Protein AF-A0A2V5NYY2-F1 (afdb_monomer_lite)

Sequence (58 aa):
MTEPKTGELMEKIVSLCKRRGFIFQSSEIYGGLNGFWDYGPLGAELKRNIKENWWRSM

Radius of gyration: 14.7 Å; chains: 1; bounding box: 41×23×38 Å

pLDDT: mean 90.79, std 9.27, range [54.12, 97.88]

Foldseek 3Di:
DDDDDPVVVVVVVVVCCVVVQAKDFPPVVVVGDPPDIDGGPVNVVVVVVVVVVVVVVD

Structure (mmCIF, N/CA/C/O backbone):
data_AF-A0A2V5NYY2-F1
#
_entry.id   AF-A0A2V5NYY2-F1
#
loop_
_atom_site.group_PDB
_atom_site.id
_atom_site.type_symbol
_atom_site.label_atom_id
_atom_site.label_alt_id
_atom_site.label_comp_id
_atom_site.label_asym_id
_atom_site.label_entity_id
_atom_site.label_seq_id
_atom_site.pdbx_PDB_ins_code
_atom_site.Cartn_x
_atom_site.Cartn_y
_atom_site.Cartn_z
_atom_site.occupancy
_atom_site.B_iso_or_equiv
_atom_site.auth_seq_id
_atom_site.auth_comp_id
_atom_site.auth_asym_id
_atom_site.auth_atom_id
_atom_site.pdbx_PDB_model_num
ATOM 1 N N . MET A 1 1 ? -29.864 9.730 -18.068 1.00 54.12 1 MET A N 1
ATOM 2 C CA . MET A 1 1 ? -28.735 9.001 -17.451 1.00 54.12 1 MET A CA 1
ATOM 3 C C . MET A 1 1 ? -27.821 10.050 -16.850 1.00 54.12 1 MET A C 1
ATOM 5 O O . MET A 1 1 ? -27.206 10.788 -17.600 1.00 54.12 1 MET A O 1
ATOM 9 N N . THR A 1 2 ? -27.852 10.232 -15.533 1.00 63.97 2 THR A N 1
ATOM 10 C CA . THR A 1 2 ? -26.985 11.197 -14.841 1.00 63.97 2 THR A CA 1
ATOM 11 C C . THR A 1 2 ? -25.553 10.677 -14.870 1.00 63.97 2 THR A C 1
ATOM 13 O O . THR A 1 2 ? -25.318 9.545 -14.443 1.00 63.97 2 THR A O 1
ATOM 16 N N . GLU A 1 3 ? -24.615 11.465 -15.389 1.00 68.06 3 GLU A N 1
ATOM 17 C CA . GLU A 1 3 ? -23.194 11.120 -15.342 1.00 68.06 3 GLU A CA 1
ATOM 18 C C . GLU A 1 3 ? -22.757 10.936 -13.880 1.00 68.06 3 GLU A C 1
ATOM 20 O O . GLU A 1 3 ? -23.109 11.759 -13.026 1.00 68.06 3 GLU A O 1
ATOM 25 N N . PRO A 1 4 ? -22.046 9.845 -13.550 1.00 66.56 4 PRO A N 1
ATOM 26 C CA . PRO A 1 4 ? -21.565 9.642 -12.195 1.00 66.56 4 PRO A CA 1
ATOM 27 C C . PRO A 1 4 ? -20.554 10.738 -11.861 1.00 66.56 4 PRO A C 1
ATOM 29 O O . PRO A 1 4 ? -19.624 10.999 -12.625 1.00 66.56 4 PRO A O 1
ATOM 32 N N . LYS A 1 5 ? -20.712 11.366 -10.695 1.00 78.94 5 LYS A N 1
ATOM 33 C CA . LYS A 1 5 ? -19.723 12.319 -10.187 1.00 78.94 5 LYS A CA 1
ATOM 34 C C . LYS A 1 5 ? -18.390 11.586 -10.021 1.00 78.94 5 LYS A C 1
ATOM 36 O O . LYS A 1 5 ? -18.354 10.504 -9.441 1.00 78.94 5 LYS A O 1
ATOM 41 N N . THR A 1 6 ? -17.288 12.178 -10.480 1.00 80.75 6 THR A N 1
ATOM 42 C CA . THR A 1 6 ? -15.941 11.573 -10.438 1.00 80.75 6 THR A CA 1
ATOM 43 C C . THR A 1 6 ? -15.561 11.030 -9.052 1.00 80.75 6 THR A C 1
ATOM 45 O O . THR A 1 6 ? -14.919 9.986 -8.956 1.00 80.75 6 THR A O 1
ATOM 48 N N . GLY A 1 7 ? -16.013 11.686 -7.976 1.00 82.94 7 GLY A N 1
ATOM 49 C CA . GLY A 1 7 ? -15.815 11.215 -6.599 1.00 82.94 7 GLY A CA 1
ATOM 50 C C . GLY A 1 7 ? -16.470 9.859 -6.312 1.00 82.94 7 GLY A C 1
ATOM 51 O O . GLY A 1 7 ? -15.816 8.961 -5.791 1.00 82.94 7 GLY A O 1
ATOM 52 N N . GLU A 1 8 ? -17.715 9.656 -6.749 1.00 89.62 8 GLU A N 1
ATOM 53 C CA . GLU A 1 8 ? -18.439 8.389 -6.558 1.00 89.62 8 GLU A CA 1
ATOM 54 C C . GLU A 1 8 ? -17.794 7.238 -7.341 1.00 89.62 8 GLU A C 1
ATOM 56 O O . GLU A 1 8 ? -17.819 6.082 -6.913 1.00 89.62 8 GLU A O 1
ATOM 61 N N . LEU A 1 9 ? -17.211 7.536 -8.507 1.00 92.62 9 LEU A N 1
ATOM 62 C CA . LEU A 1 9 ? -16.480 6.541 -9.287 1.00 92.62 9 LEU A CA 1
ATOM 63 C C . LEU A 1 9 ? -15.207 6.099 -8.558 1.00 92.62 9 LEU A C 1
ATOM 65 O O . LEU A 1 9 ? -14.946 4.898 -8.462 1.00 92.62 9 LEU A O 1
ATOM 69 N N . MET A 1 10 ? -14.442 7.046 -8.010 1.00 91.38 10 MET A N 1
ATOM 70 C CA . MET A 1 10 ? -13.225 6.722 -7.265 1.00 91.38 10 MET A CA 1
ATOM 71 C C . MET A 1 10 ? -13.511 5.895 -6.013 1.00 91.38 10 MET A C 1
ATOM 73 O O . MET A 1 10 ? -12.820 4.905 -5.775 1.00 91.38 10 MET A O 1
ATOM 77 N N . GLU A 1 11 ? -14.560 6.218 -5.260 1.00 92.62 11 GLU A N 1
ATOM 78 C CA . GLU A 1 11 ? -14.970 5.425 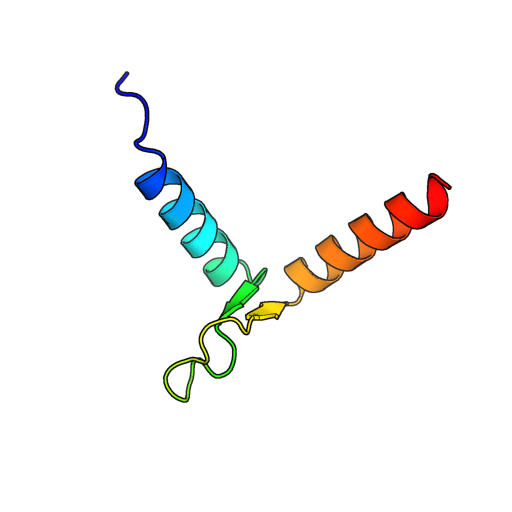-4.094 1.00 92.62 11 GLU A CA 1
ATOM 79 C C . GLU A 1 11 ? -15.328 3.979 -4.472 1.00 92.62 11 GLU A C 1
ATOM 81 O O . GLU A 1 11 ? -14.911 3.030 -3.799 1.00 92.62 11 GLU A O 1
ATOM 86 N N . LYS A 1 12 ? -16.034 3.782 -5.595 1.00 94.44 12 LYS A N 1
ATOM 87 C CA . LYS A 1 12 ? -16.349 2.442 -6.119 1.00 94.44 12 LYS A CA 1
ATOM 88 C C . LYS A 1 12 ? -15.090 1.656 -6.478 1.00 94.44 12 LYS A C 1
ATOM 90 O O . LYS A 1 12 ? -15.017 0.462 -6.178 1.00 94.44 12 LYS A O 1
ATOM 95 N N . ILE A 1 13 ? -14.103 2.307 -7.094 1.00 94.19 13 ILE A N 1
ATOM 96 C CA . ILE A 1 13 ? -12.823 1.679 -7.448 1.00 94.19 13 ILE A CA 1
ATOM 97 C C . ILE A 1 13 ? -12.066 1.271 -6.183 1.00 94.19 13 ILE A C 1
ATOM 99 O O . ILE A 1 13 ? -11.652 0.118 -6.067 1.00 94.19 13 ILE A O 1
ATOM 103 N N . VAL A 1 14 ? -11.938 2.169 -5.203 1.00 92.56 14 VAL A N 1
ATOM 104 C CA . VAL A 1 14 ? -11.252 1.882 -3.932 1.00 92.56 14 VAL A CA 1
ATOM 105 C C . VAL A 1 14 ? -11.931 0.722 -3.196 1.00 92.56 14 VAL A C 1
ATOM 107 O O . VAL A 1 14 ? -11.261 -0.217 -2.761 1.00 92.56 14 VAL A O 1
ATOM 110 N N . SER A 1 15 ? -13.266 0.727 -3.132 1.00 94.31 15 SER A N 1
ATOM 111 C CA . SER A 1 15 ? -14.055 -0.361 -2.541 1.00 94.31 15 SER A CA 1
ATOM 112 C C . SER A 1 15 ? -13.803 -1.706 -3.236 1.00 94.31 15 SER A C 1
ATOM 114 O O . SER A 1 15 ? -13.603 -2.732 -2.577 1.00 94.31 15 SER A O 1
ATOM 116 N N . LEU A 1 16 ? -13.750 -1.713 -4.573 1.00 95.25 16 LEU A N 1
ATOM 117 C CA . LEU A 1 16 ? -13.447 -2.910 -5.352 1.00 95.25 16 LEU A CA 1
ATOM 118 C C . LEU A 1 16 ? -12.032 -3.427 -5.068 1.00 95.25 16 LEU A C 1
ATOM 120 O O . LEU A 1 16 ? -11.870 -4.627 -4.828 1.00 95.25 16 LEU A O 1
ATOM 124 N N . CYS A 1 17 ? -11.039 -2.536 -5.069 1.00 95.62 17 CYS A N 1
ATOM 125 C CA . CYS A 1 17 ? -9.642 -2.873 -4.812 1.00 95.62 17 CYS A CA 1
ATOM 126 C C . CYS A 1 17 ? -9.463 -3.533 -3.444 1.00 95.62 17 CYS A C 1
ATOM 128 O O . CYS A 1 17 ? -8.817 -4.579 -3.358 1.00 95.62 17 CYS A O 1
ATOM 130 N N . LYS A 1 18 ? -10.097 -2.984 -2.401 1.00 93.25 18 LYS A N 1
ATOM 131 C CA . LYS A 1 18 ? -10.048 -3.549 -1.048 1.00 93.25 18 LYS A CA 1
ATOM 132 C C . LYS A 1 18 ? -10.744 -4.910 -0.971 1.00 93.25 18 LYS A C 1
ATOM 134 O O . LYS A 1 18 ? -10.170 -5.871 -0.471 1.00 93.25 18 LYS A O 1
ATOM 139 N N . ARG A 1 19 ? -11.957 -5.038 -1.525 1.00 95.56 19 ARG A N 1
ATOM 140 C CA . ARG A 1 19 ? -12.748 -6.285 -1.466 1.00 95.56 19 ARG A CA 1
ATOM 141 C C . ARG A 1 19 ? -12.124 -7.442 -2.247 1.00 95.56 19 ARG A C 1
ATOM 143 O O . ARG A 1 19 ? -12.314 -8.598 -1.886 1.00 95.56 19 ARG A O 1
ATOM 150 N N . ARG A 1 20 ? -11.442 -7.151 -3.355 1.00 95.50 20 ARG A N 1
ATOM 151 C CA . ARG A 1 20 ? -10.836 -8.171 -4.227 1.00 95.50 20 ARG A CA 1
ATOM 152 C C . ARG A 1 20 ? -9.368 -8.450 -3.902 1.00 95.50 20 ARG A C 1
ATOM 154 O O . ARG A 1 20 ? -8.790 -9.333 -4.519 1.00 95.50 20 ARG A O 1
ATOM 161 N N . GLY A 1 21 ? -8.771 -7.738 -2.949 1.00 94.31 21 GLY A N 1
ATOM 162 C CA . GLY A 1 21 ? -7.377 -7.948 -2.567 1.00 94.31 21 GLY A CA 1
ATOM 163 C C . GLY A 1 21 ? -6.367 -7.423 -3.585 1.00 94.31 21 GLY A C 1
ATOM 164 O O . GLY A 1 21 ? -5.358 -8.076 -3.853 1.00 94.31 21 GLY A O 1
ATOM 165 N N . PHE A 1 22 ? -6.636 -6.247 -4.157 1.00 96.69 22 PHE A N 1
ATOM 166 C CA . PHE A 1 22 ? -5.665 -5.514 -4.970 1.00 96.69 22 PHE A CA 1
ATOM 167 C C . PHE A 1 22 ? -4.798 -4.592 -4.116 1.00 96.69 22 PHE A C 1
ATOM 169 O O . PHE A 1 22 ? -3.576 -4.693 -4.162 1.00 96.69 22 PHE A O 1
ATOM 176 N N . ILE A 1 23 ? -5.421 -3.696 -3.348 1.00 95.12 23 ILE A N 1
ATOM 177 C CA . ILE A 1 23 ? -4.729 -2.657 -2.578 1.00 95.12 23 ILE A CA 1
ATOM 178 C C . ILE A 1 23 ? -5.381 -2.545 -1.201 1.00 95.12 23 ILE A C 1
ATOM 180 O O . ILE A 1 23 ? -6.610 -2.534 -1.096 1.00 95.12 23 ILE A O 1
ATOM 184 N N . PHE A 1 24 ? -4.548 -2.430 -0.170 1.00 94.00 24 PHE A N 1
ATOM 185 C CA . PHE A 1 24 ? -4.933 -2.225 1.221 1.00 94.00 24 PHE A CA 1
ATOM 186 C C . PHE A 1 24 ? -4.235 -0.997 1.798 1.00 94.00 24 PHE A C 1
ATOM 188 O O . PHE A 1 24 ? -3.121 -0.656 1.393 1.00 94.00 24 PHE A O 1
ATOM 195 N N . GLN A 1 25 ? -4.890 -0.342 2.754 1.00 93.88 25 GLN A N 1
ATOM 196 C CA . GLN A 1 25 ? -4.265 0.734 3.511 1.00 93.88 25 GLN A CA 1
ATOM 197 C C . GLN A 1 25 ? -3.161 0.137 4.382 1.00 93.88 25 GLN A C 1
ATOM 199 O O . GLN A 1 25 ? -3.412 -0.804 5.140 1.00 93.88 25 GLN A O 1
ATOM 204 N N . SER A 1 26 ? -1.946 0.679 4.295 1.00 91.69 26 SER A N 1
ATOM 205 C CA . SER A 1 26 ? -0.864 0.158 5.124 1.00 91.69 26 SER A CA 1
ATOM 206 C C . SER A 1 26 ? -1.114 0.478 6.589 1.00 91.69 26 SER A C 1
ATOM 208 O O . SER A 1 26 ? -1.622 1.553 6.923 1.00 91.69 26 SER A O 1
ATOM 210 N N . SER A 1 27 ? -0.791 -0.473 7.463 1.00 90.88 27 SER A N 1
ATOM 211 C CA . SER A 1 27 ? -1.071 -0.390 8.899 1.00 90.88 27 SER A CA 1
ATOM 212 C C . SER A 1 27 ? -2.555 -0.163 9.225 1.00 90.88 27 SER A C 1
ATOM 214 O O . SER A 1 27 ? -2.868 0.504 10.209 1.00 90.88 27 SER A O 1
ATOM 216 N N . GLU A 1 28 ? -3.487 -0.713 8.432 1.00 90.31 28 GLU A N 1
ATOM 217 C CA . GLU A 1 28 ? -4.938 -0.540 8.645 1.00 90.31 28 GLU A CA 1
ATOM 218 C C . GLU A 1 28 ? -5.375 -0.902 10.076 1.00 90.31 28 GLU A C 1
ATOM 220 O O . GLU A 1 28 ? -6.137 -0.162 10.694 1.00 90.31 28 GLU A O 1
ATOM 225 N N . ILE A 1 29 ? -4.826 -1.981 10.647 1.00 91.62 29 ILE A N 1
ATOM 226 C CA . ILE A 1 29 ? -5.129 -2.415 12.025 1.00 91.62 29 ILE A CA 1
ATOM 227 C C . ILE A 1 29 ? -4.627 -1.442 13.107 1.00 91.62 29 ILE A C 1
ATOM 229 O O . ILE A 1 29 ? -5.051 -1.534 14.255 1.00 91.62 29 ILE A O 1
ATOM 233 N N . TYR A 1 30 ? -3.747 -0.506 12.745 1.00 91.94 30 TYR A N 1
ATOM 234 C CA . TYR A 1 30 ? -3.184 0.521 13.625 1.00 91.94 30 TYR A CA 1
ATOM 235 C C . TYR A 1 30 ? -3.705 1.931 13.296 1.00 91.94 30 TYR A C 1
ATOM 237 O O . TYR A 1 30 ? -3.107 2.920 13.709 1.00 91.94 30 TYR A O 1
ATOM 245 N N . GLY A 1 31 ? -4.812 2.043 12.553 1.00 88.38 31 GLY A N 1
ATOM 246 C CA . GLY A 1 31 ? -5.407 3.330 12.167 1.00 88.38 31 GLY A CA 1
ATOM 247 C C . GLY A 1 31 ? -4.947 3.867 10.810 1.00 88.38 31 GLY A C 1
ATOM 248 O O . GLY A 1 31 ? -5.413 4.922 10.387 1.00 88.38 31 GLY A O 1
ATOM 249 N N . GLY A 1 32 ? -4.103 3.121 10.094 1.00 88.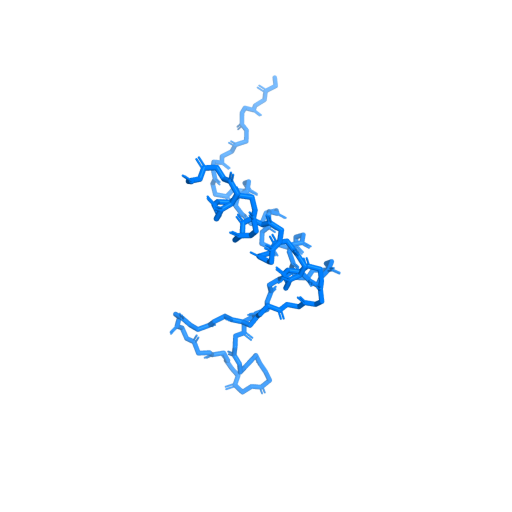12 32 GLY A N 1
ATOM 250 C CA . GLY A 1 32 ? -3.656 3.452 8.746 1.00 88.12 32 GLY A CA 1
ATOM 251 C C . GLY A 1 32 ? -2.552 4.510 8.704 1.00 88.12 32 GLY A C 1
ATOM 252 O O . GLY A 1 32 ? -2.550 5.476 9.462 1.00 88.12 32 GLY A O 1
ATOM 253 N N . LEU A 1 33 ? -1.614 4.355 7.770 1.00 91.19 33 LEU A N 1
ATOM 254 C CA . LEU A 1 33 ? -0.566 5.346 7.521 1.00 91.19 33 LEU A CA 1
ATOM 255 C C . LEU A 1 33 ? -0.804 6.069 6.189 1.00 91.19 33 LEU A C 1
ATOM 257 O O . LEU A 1 33 ? -0.696 5.473 5.117 1.00 91.19 33 LEU A O 1
ATOM 261 N N . ASN A 1 34 ? -1.136 7.361 6.244 1.00 88.75 34 ASN A N 1
ATOM 262 C CA . ASN A 1 34 ? -1.398 8.151 5.038 1.00 88.75 34 ASN A CA 1
ATOM 263 C C . ASN A 1 34 ? -0.193 8.141 4.088 1.00 88.75 34 ASN A C 1
ATOM 265 O O . ASN A 1 34 ? 0.941 8.373 4.497 1.00 88.75 34 ASN A O 1
ATOM 269 N N . GLY A 1 35 ? -0.460 7.886 2.807 1.00 89.62 35 GLY A N 1
ATOM 270 C CA . GLY A 1 35 ? 0.564 7.793 1.764 1.00 89.62 35 GLY A CA 1
ATOM 271 C C . GLY A 1 35 ? 1.191 6.405 1.595 1.00 89.62 35 GLY A C 1
ATOM 272 O O . GLY A 1 35 ? 1.883 6.192 0.603 1.00 89.62 35 GLY A O 1
ATOM 273 N N . PHE A 1 36 ? 0.910 5.449 2.487 1.00 92.81 36 PHE A N 1
ATOM 274 C CA . PHE A 1 36 ? 1.434 4.086 2.401 1.00 92.81 36 PHE A CA 1
ATOM 275 C C . PHE A 1 36 ? 0.326 3.074 2.115 1.00 92.81 36 PHE A C 1
ATOM 277 O O . PHE A 1 36 ? -0.724 3.062 2.760 1.00 92.81 36 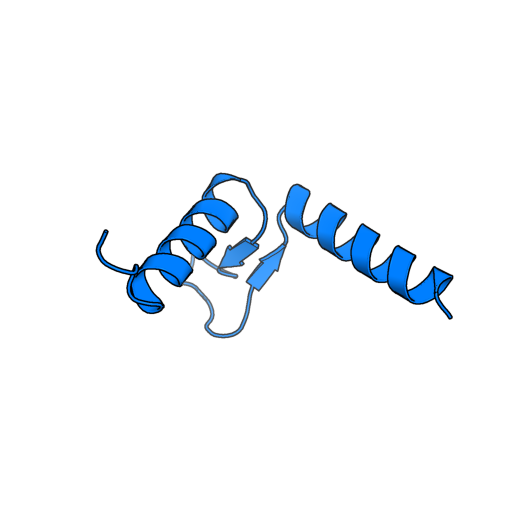PHE A O 1
ATOM 284 N N . TRP A 1 37 ? 0.593 2.195 1.151 1.00 93.44 37 TRP A N 1
ATOM 285 C CA . TRP A 1 37 ? -0.368 1.226 0.637 1.00 93.44 37 TRP A CA 1
ATOM 286 C C . TRP A 1 37 ? 0.313 -0.107 0.361 1.00 93.44 37 TRP A C 1
ATOM 288 O O . TRP A 1 37 ? 1.390 -0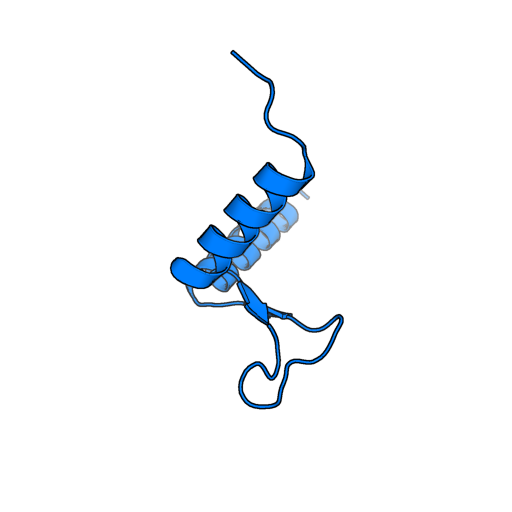.148 -0.238 1.00 93.44 37 TRP A O 1
ATOM 298 N N . ASP A 1 38 ? -0.363 -1.186 0.738 1.00 94.88 38 ASP A N 1
ATOM 299 C CA . ASP A 1 38 ? 0.115 -2.550 0.563 1.00 94.88 38 ASP A CA 1
ATOM 300 C C . ASP A 1 38 ? -0.626 -3.234 -0.591 1.00 94.88 38 ASP A C 1
ATOM 302 O O . ASP A 1 38 ? -1.845 -3.114 -0.744 1.00 94.88 38 ASP A O 1
ATOM 306 N N . TYR A 1 39 ? 0.118 -3.956 -1.431 1.00 96.31 39 TYR A N 1
ATOM 307 C CA . TYR A 1 39 ? -0.447 -4.706 -2.553 1.00 96.31 39 TYR A CA 1
ATOM 308 C C . TYR A 1 39 ? -0.884 -6.091 -2.077 1.00 96.31 39 TYR A C 1
ATOM 310 O O . TYR A 1 39 ? -0.072 -6.864 -1.572 1.00 96.31 39 TYR A O 1
ATOM 318 N N . GLY A 1 40 ? -2.160 -6.418 -2.279 1.00 94.69 40 GLY A N 1
ATOM 319 C CA . GLY A 1 40 ? -2.670 -7.769 -2.062 1.00 94.69 40 GLY A CA 1
ATOM 320 C C . GLY A 1 40 ? -2.246 -8.740 -3.173 1.00 94.69 40 GLY A C 1
ATOM 321 O O . GLY A 1 40 ? -1.607 -8.322 -4.141 1.00 94.69 40 GLY A O 1
ATOM 322 N N . PRO A 1 41 ? -2.624 -10.029 -3.089 1.00 95.81 41 PRO A N 1
ATOM 323 C CA . PRO A 1 41 ? -2.179 -11.049 -4.043 1.00 95.81 41 PRO A CA 1
ATOM 324 C C . PRO A 1 41 ? -2.477 -10.694 -5.508 1.00 95.81 41 PRO A C 1
ATOM 326 O O . PRO A 1 41 ? -1.586 -10.746 -6.352 1.00 95.81 41 PRO A O 1
ATOM 329 N N . LEU A 1 42 ? -3.703 -10.246 -5.812 1.00 95.94 42 LEU A N 1
ATOM 330 C CA . LEU A 1 42 ? -4.074 -9.850 -7.177 1.00 95.94 42 LEU A CA 1
ATOM 331 C C . LEU A 1 42 ? -3.400 -8.541 -7.607 1.00 95.94 42 LEU A C 1
ATOM 333 O O . LEU A 1 42 ? -3.070 -8.364 -8.779 1.00 95.94 42 LEU A O 1
ATOM 337 N N . GLY A 1 43 ? -3.165 -7.625 -6.664 1.00 96.00 43 GLY A N 1
ATOM 338 C CA . GLY A 1 43 ? -2.453 -6.376 -6.928 1.00 96.00 43 GLY A CA 1
ATOM 339 C C . GLY A 1 43 ? -0.973 -6.592 -7.229 1.00 96.00 43 GLY A C 1
ATOM 340 O O . GLY A 1 43 ? -0.426 -5.931 -8.111 1.00 96.00 43 GLY A O 1
ATOM 341 N N . ALA A 1 44 ? -0.334 -7.537 -6.539 1.00 96.88 44 ALA A N 1
ATOM 342 C CA . ALA A 1 44 ? 1.051 -7.920 -6.776 1.00 96.88 44 ALA A CA 1
ATOM 343 C C . ALA A 1 44 ? 1.228 -8.530 -8.173 1.00 96.88 44 ALA A C 1
ATOM 345 O O . ALA A 1 44 ? 2.134 -8.124 -8.902 1.00 96.88 44 ALA A O 1
ATOM 346 N N . GLU A 1 45 ? 0.320 -9.422 -8.579 1.00 97.44 45 GLU A N 1
ATOM 347 C CA . GLU A 1 45 ? 0.304 -10.007 -9.924 1.00 97.44 45 GLU A CA 1
ATOM 348 C C . GLU A 1 45 ? 0.073 -8.956 -11.012 1.00 97.44 45 GLU A C 1
ATOM 350 O O . GLU A 1 45 ? 0.816 -8.903 -11.992 1.00 97.44 45 GLU A O 1
ATOM 355 N N . LEU A 1 46 ? -0.889 -8.049 -10.816 1.00 97.00 46 LEU A N 1
ATOM 356 C CA . LEU A 1 46 ? -1.121 -6.938 -11.741 1.00 97.00 46 LEU A CA 1
ATOM 357 C C . LEU A 1 46 ? 0.128 -6.057 -11.884 1.00 97.00 46 LEU A C 1
ATOM 359 O O . LEU A 1 46 ? 0.563 -5.762 -12.997 1.00 97.00 46 LEU A O 1
ATOM 363 N N . LYS A 1 47 ? 0.736 -5.669 -10.759 1.00 96.00 47 LYS A N 1
ATOM 364 C CA . LYS A 1 47 ? 1.965 -4.870 -10.732 1.00 96.00 47 LYS A CA 1
ATOM 365 C C . LYS A 1 47 ? 3.113 -5.586 -11.441 1.00 96.00 47 LYS A C 1
ATOM 367 O O . LYS A 1 47 ? 3.851 -4.941 -12.182 1.00 96.00 47 LYS A O 1
ATOM 372 N N . ARG A 1 48 ? 3.267 -6.896 -11.228 1.00 97.44 48 ARG A N 1
ATOM 373 C CA . ARG A 1 48 ? 4.269 -7.717 -11.916 1.00 97.44 48 ARG A CA 1
ATOM 374 C C . ARG A 1 48 ? 4.024 -7.721 -13.420 1.00 97.44 48 ARG A C 1
ATOM 376 O O . ARG A 1 48 ? 4.927 -7.369 -14.163 1.00 97.44 48 ARG A O 1
ATOM 383 N N . ASN A 1 49 ? 2.805 -8.014 -13.861 1.00 97.62 49 ASN A N 1
ATOM 384 C CA . ASN A 1 49 ? 2.465 -8.074 -15.283 1.00 97.62 49 ASN A CA 1
ATOM 385 C C . ASN A 1 49 ? 2.695 -6.737 -16.000 1.00 97.62 49 ASN A C 1
ATOM 387 O O . ASN A 1 49 ? 3.168 -6.722 -17.134 1.00 97.62 49 ASN A O 1
ATOM 391 N N . ILE A 1 50 ? 2.403 -5.611 -15.341 1.00 97.12 50 ILE A N 1
ATOM 392 C CA . ILE A 1 50 ? 2.689 -4.278 -15.889 1.00 97.12 50 ILE A CA 1
ATOM 393 C C . ILE A 1 50 ? 4.200 -4.057 -16.020 1.00 97.12 50 ILE A C 1
ATOM 395 O O . ILE A 1 50 ? 4.655 -3.612 -17.071 1.00 97.12 50 ILE A O 1
ATOM 399 N N . LYS A 1 51 ? 4.982 -4.392 -14.986 1.00 97.38 51 LYS A N 1
ATOM 400 C CA . LYS A 1 51 ? 6.449 -4.275 -15.021 1.00 97.38 51 LYS A CA 1
ATOM 401 C C . LYS A 1 51 ? 7.075 -5.140 -16.115 1.00 97.38 51 LYS A C 1
ATOM 403 O O . LYS A 1 51 ? 7.929 -4.656 -16.846 1.00 97.38 51 LYS A O 1
ATOM 408 N N . GLU A 1 52 ? 6.629 -6.386 -16.241 1.00 97.88 52 GLU A N 1
ATOM 409 C CA . GLU A 1 52 ? 7.099 -7.322 -17.266 1.00 97.88 52 GLU A CA 1
ATOM 410 C C . GLU A 1 52 ? 6.766 -6.832 -18.676 1.00 97.88 52 GLU A C 1
ATOM 412 O O . GLU A 1 52 ? 7.629 -6.841 -19.54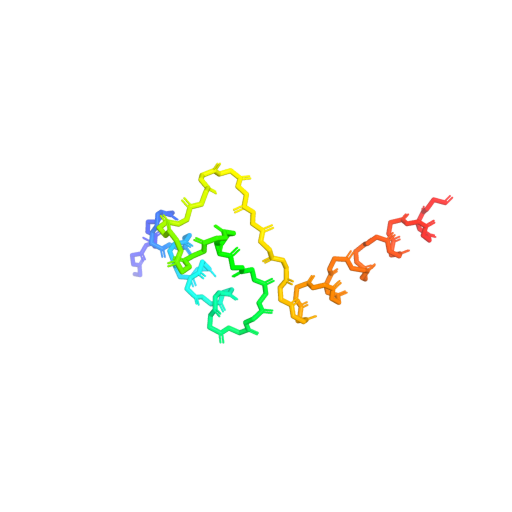8 1.00 97.88 52 GLU A O 1
ATOM 417 N N . ASN A 1 53 ? 5.534 -6.364 -18.908 1.00 97.50 53 ASN A N 1
ATOM 418 C CA . ASN A 1 53 ? 5.157 -5.780 -20.197 1.00 97.50 53 ASN A CA 1
ATOM 419 C C . ASN A 1 53 ? 6.000 -4.550 -20.532 1.00 97.50 53 ASN A C 1
ATOM 421 O O . ASN A 1 53 ? 6.451 -4.415 -21.664 1.00 97.50 53 ASN A O 1
ATOM 425 N N . TRP A 1 54 ? 6.240 -3.681 -19.550 1.00 97.12 54 TRP A N 1
ATOM 426 C CA . TRP A 1 54 ? 7.073 -2.500 -19.740 1.00 97.12 54 TRP A CA 1
ATOM 427 C C . TRP A 1 54 ? 8.503 -2.881 -20.136 1.00 97.12 54 TRP A C 1
ATOM 429 O O . TRP A 1 54 ? 9.005 -2.385 -21.141 1.00 97.12 54 TRP A O 1
ATOM 439 N N . TRP A 1 55 ? 9.115 -3.828 -19.419 1.00 96.06 55 TRP A N 1
ATOM 440 C CA . TRP A 1 55 ? 10.473 -4.290 -19.715 1.00 96.06 55 TRP A CA 1
ATOM 441 C C . TRP A 1 55 ? 10.585 -4.992 -21.072 1.00 96.06 55 TRP A C 1
ATOM 443 O O . TRP A 1 55 ? 11.601 -4.872 -21.735 1.00 96.06 55 TRP A O 1
ATOM 453 N N . ARG A 1 56 ? 9.543 -5.717 -21.500 1.00 94.50 56 ARG A N 1
ATOM 454 C CA . ARG A 1 56 ? 9.491 -6.390 -22.812 1.00 94.50 56 ARG A CA 1
ATOM 455 C C . ARG A 1 56 ? 9.258 -5.440 -23.983 1.00 94.50 56 ARG A C 1
ATOM 457 O O . ARG A 1 56 ? 9.543 -5.810 -25.115 1.00 94.50 56 ARG A O 1
ATOM 464 N N . SER A 1 57 ? 8.646 -4.286 -23.725 1.00 90.88 57 SER A N 1
ATOM 465 C CA . SER A 1 57 ? 8.382 -3.264 -24.745 1.00 90.88 57 SER A CA 1
ATOM 466 C C . SER A 1 57 ? 9.581 -2.354 -25.024 1.00 90.88 57 SER A C 1
ATOM 468 O O . SER A 1 57 ? 9.542 -1.595 -25.991 1.00 90.88 57 SER A O 1
ATOM 470 N N . MET A 1 58 ? 10.610 -2.424 -24.173 1.00 66.12 58 MET A N 1
ATOM 471 C CA . MET A 1 58 ? 11.921 -1.800 -24.360 1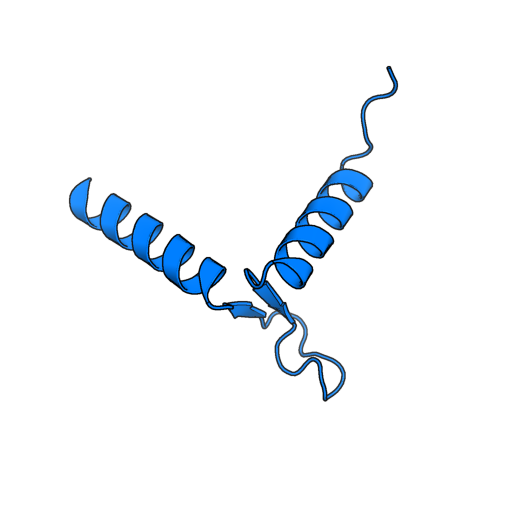.00 66.12 58 MET A CA 1
ATOM 472 C C . MET A 1 58 ? 12.885 -2.775 -25.024 1.00 66.12 58 MET A C 1
ATOM 474 O O . MET A 1 58 ? 13.653 -2.301 -25.888 1.00 66.12 58 MET A O 1
#

Secondary structure (DSSP, 8-state):
-PPPPHHHHHHHHHHHHHHHTSEEETTGGGT--TT-EEE-HHHHHHHHHHHHHHHHH-